Protein AF-A0A0D2SIG3-F1 (afdb_monomer_lite)

Foldseek 3Di:
DDDPPPPPPPPQDPVNVVVVVVLVLLVCCLPPVPVSVCVVVPVPDDPPVCVPQDPVNSVVSNVVSVVVSVVVVVVVD

pLDDT: mean 72.49, std 13.6, range [35.03, 86.12]

Sequence (77 aa):
MEGHYIMCSPLLNEDKYSNWKMRMKFFVQTFDYGAWKVTTRGPFEVPKEEERRDANDKAKAQQTTNATHILFCGLNG

Secondary structure (DSSP, 8-state):
---------TT--HHHHHHHHHHHHHHHHHH-HHHHHHHHH-TT---TTGGG--HHHHHHHHHHHHHHHHHHHHH--

Structure (mmCIF, N/CA/C/O backbone):
data_AF-A0A0D2SIG3-F1
#
_entry.id   AF-A0A0D2SIG3-F1
#
loop_
_atom_site.group_PDB
_atom_site.id
_atom_site.type_symbol
_atom_site.label_atom_id
_atom_site.label_alt_id
_atom_site.label_comp_id
_atom_site.label_asym_id
_atom_site.label_entity_id
_atom_site.label_seq_id
_atom_site.pdbx_PDB_ins_code
_atom_site.Cartn_x
_atom_site.Cartn_y
_atom_site.Cartn_z
_atom_site.occupancy
_atom_site.B_iso_or_equiv
_atom_site.auth_seq_id
_atom_site.auth_comp_id
_atom_site.auth_asym_id
_atom_site.auth_atom_id
_atom_site.pdbx_PDB_model_num
ATOM 1 N N . MET A 1 1 ? -24.421 -9.050 -19.291 1.00 35.03 1 MET A N 1
ATOM 2 C CA . MET A 1 1 ? -23.919 -8.933 -17.898 1.00 35.03 1 MET A CA 1
ATOM 3 C C . MET A 1 1 ? -22.453 -8.584 -18.041 1.00 35.03 1 MET A C 1
ATOM 5 O O . MET A 1 1 ? -21.581 -9.439 -17.965 1.00 35.03 1 MET A O 1
ATOM 9 N N . GLU A 1 2 ? -22.218 -7.340 -18.438 1.00 40.16 2 GLU A N 1
ATOM 10 C CA . GLU A 1 2 ? -20.925 -6.844 -18.880 1.00 40.16 2 GLU A CA 1
ATOM 11 C C . GLU A 1 2 ? -20.046 -6.639 -17.651 1.00 40.16 2 GLU A C 1
ATOM 13 O O . GLU A 1 2 ? -20.224 -5.700 -16.875 1.00 40.16 2 GLU A O 1
ATOM 18 N N . GLY A 1 3 ? -19.106 -7.563 -17.459 1.00 46.88 3 GLY A N 1
ATOM 19 C CA . GLY A 1 3 ? -17.991 -7.354 -16.556 1.00 46.88 3 GLY A CA 1
ATOM 20 C C . GLY A 1 3 ? -17.247 -6.114 -17.026 1.00 46.88 3 GLY A C 1
ATOM 21 O O . GLY A 1 3 ? -16.696 -6.094 -18.125 1.00 46.88 3 GLY A O 1
ATOM 22 N N . HIS A 1 4 ? -17.269 -5.068 -16.206 1.00 48.53 4 HIS A N 1
ATOM 23 C CA . HIS A 1 4 ? -16.423 -3.904 -16.388 1.00 48.53 4 HIS A CA 1
ATOM 24 C C . HIS A 1 4 ? -14.970 -4.384 -16.346 1.00 48.53 4 HIS A C 1
ATOM 26 O O . HIS A 1 4 ? -14.381 -4.524 -15.274 1.00 48.53 4 HIS A O 1
ATOM 32 N N . TYR A 1 5 ? -14.393 -4.677 -17.512 1.00 52.84 5 TYR A N 1
ATOM 33 C CA . TYR A 1 5 ? -12.952 -4.768 -17.647 1.00 52.84 5 TYR A CA 1
ATOM 34 C C . TYR A 1 5 ? -12.434 -3.405 -17.208 1.00 52.84 5 TYR A C 1
ATOM 36 O O . TYR A 1 5 ? -12.640 -2.406 -17.896 1.00 52.84 5 TYR A O 1
ATOM 44 N N . ILE A 1 6 ? -11.826 -3.360 -16.020 1.00 55.25 6 ILE A N 1
ATOM 45 C CA . ILE A 1 6 ? -10.961 -2.259 -15.608 1.00 55.25 6 ILE A CA 1
ATOM 46 C C . ILE A 1 6 ? -9.957 -2.164 -16.741 1.00 55.25 6 ILE A C 1
ATOM 48 O O . ILE A 1 6 ? -9.105 -3.039 -16.882 1.00 55.25 6 ILE A O 1
ATOM 52 N N . MET A 1 7 ? -10.184 -1.196 -17.625 1.00 47.72 7 MET A N 1
ATOM 53 C CA . MET A 1 7 ? -9.513 -1.092 -18.903 1.00 47.72 7 MET A CA 1
ATOM 54 C C . MET A 1 7 ? -8.018 -1.081 -18.594 1.00 47.72 7 MET A C 1
ATOM 56 O O . MET A 1 7 ? -7.510 -0.104 -18.040 1.00 47.72 7 MET A O 1
ATOM 60 N N . CYS A 1 8 ? -7.316 -2.188 -18.866 1.00 57.31 8 CYS A N 1
ATOM 61 C CA . CYS A 1 8 ? -5.867 -2.132 -18.933 1.00 57.31 8 CYS A CA 1
ATOM 62 C C . CYS A 1 8 ? -5.608 -1.080 -19.996 1.00 57.31 8 CYS A C 1
ATOM 64 O O . CYS A 1 8 ? -5.988 -1.267 -21.152 1.00 57.31 8 CYS A O 1
ATOM 66 N N . SER A 1 9 ? -5.092 0.076 -19.576 1.00 57.00 9 SER A N 1
ATOM 67 C CA . SER A 1 9 ? -4.723 1.126 -20.513 1.00 57.00 9 SER A CA 1
ATOM 68 C C . SER A 1 9 ? -3.908 0.459 -21.629 1.00 57.00 9 SER A C 1
ATOM 70 O O . SER A 1 9 ? -3.046 -0.355 -21.287 1.00 57.00 9 SER A O 1
ATOM 72 N N . PRO A 1 10 ? -4.149 0.744 -22.923 1.00 57.16 10 PRO A N 1
ATOM 73 C CA . PRO A 1 10 ? -3.504 0.050 -24.048 1.00 57.16 10 PRO A CA 1
ATOM 74 C C . PRO A 1 10 ? -1.963 0.012 -23.986 1.00 57.16 10 PRO A C 1
ATOM 76 O O . PRO A 1 10 ? -1.314 -0.714 -24.730 1.00 57.16 10 PRO A O 1
ATOM 79 N N . LEU A 1 11 ? -1.377 0.815 -23.097 1.00 58.91 11 LEU A N 1
ATOM 80 C CA . LEU A 1 11 ? 0.048 0.953 -22.816 1.00 58.91 11 LEU A CA 1
ATOM 81 C C . LEU A 1 11 ? 0.606 -0.094 -21.828 1.00 58.91 11 LEU A C 1
ATOM 83 O O . LEU A 1 11 ? 1.825 -0.261 -21.738 1.00 58.91 11 LEU A O 1
ATOM 87 N N . LEU A 1 12 ? -0.256 -0.783 -21.076 1.00 61.62 12 LEU A N 1
ATOM 88 C CA . LEU A 1 12 ? 0.103 -1.780 -20.069 1.00 61.62 12 LEU A CA 1
ATOM 89 C C . LEU A 1 12 ? -0.151 -3.179 -20.642 1.00 61.62 12 LEU A C 1
ATOM 91 O O . LEU A 1 12 ? -1.229 -3.743 -20.484 1.00 61.62 12 LEU A O 1
ATOM 95 N N . ASN A 1 13 ? 0.852 -3.736 -21.322 1.00 69.75 13 ASN A N 1
ATOM 96 C CA . ASN A 1 13 ? 0.882 -5.173 -21.601 1.00 69.75 13 ASN A CA 1
ATOM 97 C C . ASN A 1 13 ? 1.016 -5.968 -20.282 1.00 69.75 13 ASN A C 1
ATOM 99 O O . ASN A 1 13 ? 1.290 -5.388 -19.235 1.00 69.75 13 ASN A O 1
ATOM 103 N N . GLU A 1 14 ? 0.811 -7.284 -20.315 1.00 65.94 14 GLU A N 1
ATOM 104 C CA . GLU A 1 14 ? 0.673 -8.129 -19.111 1.00 65.94 14 GLU A CA 1
ATOM 105 C C . GLU A 1 14 ? 1.853 -8.011 -18.120 1.00 65.94 14 GLU A C 1
ATOM 107 O O . GLU A 1 14 ? 1.661 -7.913 -16.902 1.00 65.94 14 GLU A O 1
ATOM 112 N N . ASP A 1 15 ? 3.072 -7.902 -18.651 1.00 72.00 15 ASP A N 1
ATOM 113 C CA . ASP A 1 15 ? 4.297 -7.700 -17.873 1.00 72.00 15 ASP A CA 1
ATOM 114 C C . ASP A 1 15 ? 4.362 -6.297 -17.229 1.00 72.00 15 ASP A C 1
ATOM 116 O O . ASP A 1 15 ? 4.541 -6.148 -16.014 1.00 72.00 15 ASP A O 1
ATOM 120 N N . LYS A 1 16 ? 4.084 -5.238 -18.005 1.00 74.69 16 LYS A N 1
ATOM 121 C CA . LYS A 1 16 ? 4.032 -3.861 -17.479 1.00 74.69 16 LYS A CA 1
ATOM 122 C C . LYS A 1 16 ? 2.867 -3.652 -16.519 1.00 74.69 16 LYS A C 1
ATOM 124 O O . LYS A 1 16 ? 2.989 -2.863 -15.585 1.00 74.69 16 LYS A O 1
ATOM 129 N N . TYR A 1 17 ? 1.753 -4.352 -16.720 1.00 78.00 17 TYR A N 1
ATOM 130 C CA . TYR A 1 17 ? 0.590 -4.302 -15.845 1.00 78.00 17 TYR A CA 1
ATOM 131 C C . TYR A 1 17 ? 0.907 -4.882 -14.470 1.00 78.00 17 TYR A C 1
ATOM 133 O O . TYR A 1 17 ? 0.572 -4.265 -13.462 1.00 78.00 17 TYR A O 1
ATOM 141 N N . SER A 1 18 ? 1.607 -6.017 -14.411 1.00 79.81 18 SER A N 1
ATOM 142 C CA . SER A 1 18 ? 2.039 -6.619 -13.145 1.00 79.81 18 SER A CA 1
ATOM 143 C C . SER A 1 18 ? 2.954 -5.677 -12.360 1.00 79.81 18 SER A C 1
ATOM 145 O O . SER A 1 18 ? 2.731 -5.439 -11.169 1.00 79.81 18 SER A O 1
ATOM 147 N N . ASN A 1 19 ? 3.919 -5.054 -13.043 1.00 79.12 19 ASN A N 1
ATOM 148 C CA . ASN A 1 19 ? 4.815 -4.071 -12.439 1.00 79.12 19 ASN A CA 1
ATOM 149 C C . ASN A 1 19 ? 4.062 -2.813 -11.963 1.00 79.12 19 ASN A C 1
ATOM 151 O O . ASN A 1 19 ? 4.211 -2.385 -10.817 1.00 79.12 19 ASN A O 1
ATOM 155 N N . TRP A 1 20 ? 3.188 -2.258 -12.805 1.00 82.50 20 TRP A N 1
ATOM 156 C CA . TRP A 1 20 ? 2.343 -1.111 -12.468 1.00 82.50 20 TRP A CA 1
ATOM 157 C C . TRP A 1 20 ? 1.431 -1.402 -11.274 1.00 82.50 20 TRP A C 1
ATOM 159 O O . TRP A 1 20 ? 1.371 -0.609 -10.336 1.00 82.50 20 TRP A O 1
ATOM 169 N N . LYS A 1 21 ? 0.765 -2.560 -11.268 1.00 83.69 21 LYS A N 1
ATOM 170 C CA . LYS A 1 21 ? -0.134 -2.988 -10.194 1.00 83.69 21 LYS A CA 1
ATOM 171 C C . LYS A 1 21 ? 0.619 -3.117 -8.874 1.00 83.69 21 LYS A C 1
ATOM 173 O O . LYS A 1 21 ? 0.115 -2.678 -7.842 1.00 83.69 21 LYS A O 1
ATOM 178 N N . MET A 1 22 ? 1.832 -3.672 -8.905 1.00 83.94 22 MET A N 1
ATOM 179 C CA . MET A 1 22 ? 2.707 -3.751 -7.737 1.00 83.94 22 MET A CA 1
ATOM 180 C C . MET A 1 22 ? 3.064 -2.352 -7.222 1.00 83.94 22 MET A C 1
ATOM 182 O O . MET A 1 22 ? 2.836 -2.065 -6.047 1.00 83.94 22 MET A O 1
ATOM 186 N N . ARG A 1 23 ? 3.532 -1.453 -8.099 1.00 83.38 23 ARG A N 1
ATOM 187 C CA . ARG A 1 23 ? 3.869 -0.067 -7.735 1.00 83.38 23 ARG A CA 1
ATOM 188 C C . ARG A 1 23 ? 2.670 0.693 -7.170 1.00 83.38 23 ARG A C 1
ATOM 190 O O . ARG A 1 23 ? 2.808 1.346 -6.145 1.00 83.38 23 ARG A O 1
ATOM 197 N N . MET A 1 24 ? 1.488 0.576 -7.777 1.00 85.50 24 MET A N 1
ATOM 198 C CA . MET A 1 24 ? 0.281 1.252 -7.286 1.00 85.50 24 MET A CA 1
ATOM 199 C C . MET A 1 24 ? -0.197 0.696 -5.949 1.00 85.50 24 MET A C 1
ATOM 201 O O . MET A 1 24 ? -0.626 1.464 -5.092 1.00 85.50 24 MET A O 1
ATOM 205 N N . LYS A 1 25 ? -0.068 -0.616 -5.723 1.00 85.12 25 LYS A N 1
ATOM 206 C CA . LYS A 1 25 ? -0.371 -1.211 -4.419 1.00 85.12 25 LYS A CA 1
ATOM 207 C C . LYS A 1 25 ? 0.515 -0.615 -3.326 1.00 85.12 25 LYS A C 1
ATOM 209 O O . LYS A 1 25 ? -0.011 -0.237 -2.284 1.00 85.12 25 LYS A O 1
ATOM 214 N N . PHE A 1 26 ? 1.821 -0.494 -3.574 1.00 83.94 26 PHE A N 1
ATOM 215 C CA . PHE A 1 26 ? 2.725 0.168 -2.634 1.00 83.94 26 PHE A CA 1
ATOM 216 C C . PHE A 1 26 ? 2.402 1.650 -2.493 1.00 83.94 26 PHE A C 1
ATOM 218 O O . PHE A 1 26 ? 2.280 2.107 -1.370 1.00 83.94 26 PHE A O 1
ATOM 225 N N . PHE A 1 27 ? 2.175 2.380 -3.585 1.00 85.38 27 PHE A N 1
ATOM 226 C CA . PHE A 1 27 ? 1.850 3.805 -3.534 1.00 85.38 27 PHE A CA 1
ATOM 227 C C . PHE A 1 27 ? 0.629 4.097 -2.648 1.00 85.38 27 PHE A C 1
ATOM 229 O O . PHE A 1 27 ? 0.716 4.901 -1.720 1.00 85.38 27 PHE A O 1
ATOM 236 N N . VAL A 1 28 ? -0.488 3.395 -2.866 1.00 85.44 28 VAL A N 1
ATOM 237 C CA . VAL A 1 28 ? -1.696 3.565 -2.043 1.00 85.44 28 VAL A CA 1
ATOM 238 C C . VAL A 1 28 ? -1.410 3.159 -0.599 1.00 85.44 28 VAL A C 1
ATOM 240 O O . VAL A 1 28 ? -1.775 3.896 0.308 1.00 85.44 28 VAL A O 1
ATOM 243 N N . GLN A 1 29 ? -0.676 2.063 -0.370 1.00 85.38 29 GLN A N 1
ATOM 244 C CA . GLN A 1 29 ? -0.248 1.677 0.977 1.00 85.38 29 GLN A CA 1
ATOM 245 C C . GLN A 1 29 ? 0.622 2.742 1.641 1.00 85.38 29 GLN A C 1
ATOM 247 O O . GLN A 1 29 ? 0.523 2.875 2.852 1.00 85.38 29 GLN A O 1
ATOM 252 N N . THR A 1 30 ? 1.462 3.459 0.876 1.00 83.06 30 THR A N 1
ATOM 253 C CA . THR A 1 30 ? 2.385 4.512 1.339 1.00 83.06 30 THR A CA 1
ATOM 254 C C . THR A 1 30 ? 1.711 5.866 1.620 1.00 83.06 30 THR A C 1
ATOM 256 O O . THR A 1 30 ? 2.205 6.680 2.401 1.00 83.06 30 THR A O 1
ATOM 259 N N . PHE A 1 31 ? 0.601 6.128 0.939 1.00 86.12 31 PHE A N 1
ATOM 260 C CA . PHE A 1 31 ? -0.082 7.417 0.963 1.00 86.12 31 PHE A CA 1
ATOM 261 C C . PHE A 1 31 ? -1.307 7.395 1.878 1.00 86.12 31 PHE A C 1
ATOM 263 O O . PHE A 1 31 ? -1.517 8.320 2.657 1.00 86.12 31 PHE A O 1
ATOM 270 N N . ASP A 1 32 ? -2.093 6.323 1.799 1.00 83.88 32 ASP A N 1
ATOM 271 C CA . ASP A 1 32 ? -3.303 6.130 2.584 1.00 83.88 32 ASP A CA 1
ATOM 272 C C . ASP A 1 32 ? -3.472 4.644 2.928 1.00 83.88 32 ASP A C 1
ATOM 274 O O . ASP A 1 32 ? -4.111 3.855 2.220 1.00 83.88 32 ASP A O 1
ATOM 278 N N . TYR A 1 33 ? -2.902 4.258 4.070 1.00 82.88 33 TYR A N 1
ATOM 279 C CA . TYR A 1 33 ? -3.030 2.910 4.619 1.00 82.88 33 TYR A CA 1
ATOM 280 C C . TYR A 1 33 ? -4.493 2.464 4.813 1.00 82.88 33 TYR A C 1
ATOM 282 O O . TYR A 1 33 ? -4.797 1.270 4.728 1.00 82.88 33 TYR A O 1
ATOM 290 N N . GLY A 1 34 ? -5.412 3.403 5.065 1.00 80.19 34 GLY A N 1
ATOM 291 C CA . GLY A 1 34 ? -6.842 3.126 5.189 1.00 80.19 34 GLY A CA 1
ATOM 292 C C . GLY A 1 34 ? -7.450 2.712 3.851 1.00 80.19 34 GLY A C 1
ATOM 293 O O . GLY A 1 34 ? -8.043 1.635 3.751 1.00 80.19 34 GLY A O 1
ATOM 294 N N . ALA A 1 35 ? -7.235 3.514 2.807 1.00 80.88 35 ALA A N 1
ATOM 295 C CA . ALA A 1 35 ? -7.688 3.213 1.450 1.00 80.88 35 ALA A CA 1
ATOM 296 C C . ALA A 1 35 ? -7.047 1.932 0.892 1.00 80.88 35 ALA A C 1
ATOM 298 O O . ALA A 1 35 ? -7.724 1.117 0.255 1.00 80.88 35 ALA A O 1
ATOM 299 N N . TRP A 1 36 ? -5.763 1.694 1.180 1.00 85.62 36 TRP A N 1
ATOM 300 C CA . TRP A 1 36 ? -5.083 0.450 0.813 1.00 85.62 36 TRP A CA 1
ATOM 301 C C . TRP A 1 36 ? -5.750 -0.778 1.429 1.00 85.62 36 TRP A C 1
ATOM 303 O O . TRP A 1 36 ? -5.916 -1.798 0.761 1.00 85.62 36 TRP A O 1
ATOM 313 N N . LYS A 1 37 ? -6.169 -0.693 2.695 1.00 76.31 37 LYS A N 1
ATOM 314 C CA . LYS A 1 37 ? -6.836 -1.800 3.384 1.00 76.31 37 LYS A CA 1
ATOM 315 C C . LYS A 1 37 ? -8.185 -2.133 2.748 1.00 76.31 37 LYS A C 1
ATOM 317 O O . LYS A 1 37 ? -8.449 -3.299 2.468 1.00 76.31 37 LYS A O 1
ATOM 322 N N . VAL A 1 38 ? -9.003 -1.114 2.475 1.00 80.06 38 VAL A N 1
ATOM 323 C CA . VAL A 1 38 ? -10.309 -1.283 1.811 1.00 80.06 38 VAL A CA 1
ATOM 324 C C . VAL A 1 38 ? -10.138 -1.917 0.429 1.00 80.06 38 VAL A C 1
ATOM 326 O O . VAL A 1 38 ? -10.889 -2.813 0.053 1.00 80.06 38 VAL A O 1
ATOM 329 N N . THR A 1 39 ? -9.109 -1.510 -0.316 1.00 75.31 39 THR A N 1
ATOM 330 C CA . THR A 1 39 ? -8.821 -2.068 -1.647 1.00 75.31 39 THR A CA 1
ATOM 331 C C . THR A 1 39 ? -8.194 -3.464 -1.614 1.00 75.31 39 THR A C 1
ATOM 333 O O . THR A 1 39 ? -8.392 -4.224 -2.559 1.00 75.31 39 THR A O 1
ATOM 336 N N . THR A 1 40 ? -7.467 -3.846 -0.556 1.00 78.00 40 THR A N 1
ATOM 337 C CA . THR A 1 40 ? -6.872 -5.195 -0.437 1.00 78.00 40 THR A CA 1
ATOM 338 C C . THR A 1 40 ? -7.810 -6.244 0.137 1.00 78.00 40 THR A C 1
ATOM 340 O O . THR A 1 40 ? -7.702 -7.402 -0.256 1.00 78.00 40 THR A O 1
ATOM 343 N N . ARG A 1 41 ? -8.700 -5.873 1.060 1.00 74.06 41 ARG A N 1
ATOM 344 C CA . ARG A 1 41 ? -9.632 -6.809 1.716 1.00 74.06 41 ARG A CA 1
ATOM 345 C C . ARG A 1 41 ? -11.052 -6.749 1.158 1.00 74.06 41 ARG A C 1
ATOM 347 O O . ARG A 1 41 ? -11.882 -7.588 1.480 1.00 74.06 41 ARG A O 1
ATOM 354 N N . GLY A 1 42 ? -11.316 -5.784 0.282 1.00 63.72 42 GLY A N 1
ATOM 355 C CA . GLY A 1 42 ? -12.644 -5.522 -0.247 1.00 63.72 42 GLY A CA 1
ATOM 356 C C . GLY A 1 42 ? -13.500 -4.692 0.721 1.00 63.72 42 GLY A C 1
ATOM 357 O O . GLY A 1 42 ? -13.189 -4.576 1.908 1.00 63.72 42 GLY A O 1
ATOM 358 N N . PRO A 1 43 ? -14.597 -4.097 0.228 1.00 59.59 43 PRO A N 1
ATOM 359 C CA . PRO A 1 43 ? -15.391 -3.106 0.961 1.00 59.59 43 PRO A CA 1
ATOM 360 C C . PRO A 1 43 ? -16.112 -3.618 2.223 1.00 59.59 43 PRO A C 1
ATOM 362 O O . PRO A 1 43 ? -16.716 -2.810 2.924 1.00 59.59 43 PRO A O 1
ATOM 365 N N . PHE A 1 44 ? -16.057 -4.919 2.536 1.00 59.97 44 PHE A N 1
ATOM 366 C CA . PHE A 1 44 ? -16.872 -5.536 3.593 1.00 59.97 44 PHE A CA 1
ATOM 367 C C . PHE A 1 44 ? -16.080 -6.205 4.726 1.00 59.97 44 PHE A C 1
ATOM 369 O O . PHE A 1 44 ? -16.676 -6.588 5.730 1.00 59.97 44 PHE A O 1
ATOM 376 N N . GLU A 1 45 ? -14.755 -6.315 4.622 1.00 56.50 45 GLU A N 1
ATOM 377 C CA . GLU A 1 45 ? -13.931 -6.944 5.659 1.00 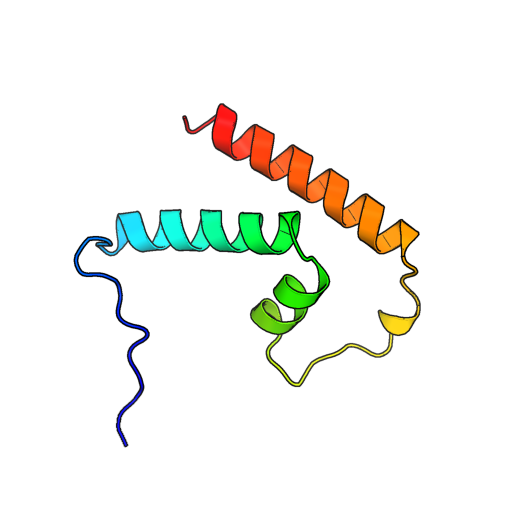56.50 45 GLU A CA 1
ATOM 378 C C . GLU A 1 45 ? -13.113 -5.902 6.426 1.00 56.50 45 GLU A C 1
ATOM 380 O O . GLU A 1 45 ? -11.947 -5.631 6.130 1.00 56.50 45 GLU A O 1
ATOM 385 N N . VAL A 1 46 ? -13.724 -5.329 7.465 1.00 56.31 46 VAL A N 1
ATOM 386 C CA . VAL A 1 46 ? -12.990 -4.643 8.536 1.00 56.31 46 VAL A CA 1
ATOM 387 C C . VAL A 1 46 ? -12.892 -5.614 9.716 1.00 56.31 46 VAL A C 1
ATOM 389 O O . VAL A 1 46 ? -13.897 -5.847 10.390 1.00 56.31 46 VAL A O 1
ATOM 392 N N . PRO A 1 47 ? -11.724 -6.227 9.994 1.00 54.09 47 PRO A N 1
ATOM 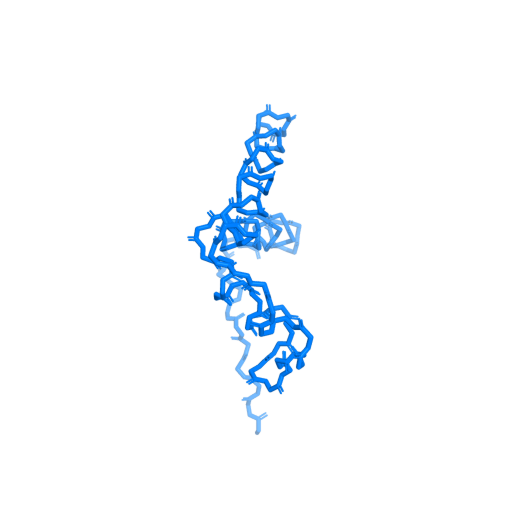393 C 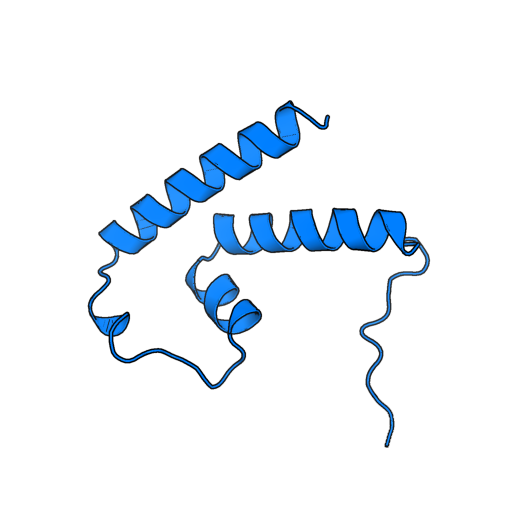CA . PRO A 1 47 ? -11.595 -7.099 11.152 1.00 54.09 47 PRO A CA 1
ATOM 394 C C . PRO A 1 47 ? -11.728 -6.292 12.441 1.00 54.09 47 PRO A C 1
ATOM 396 O O . PRO A 1 47 ? -11.012 -5.311 12.645 1.00 54.09 47 PRO A O 1
ATOM 399 N N . LYS A 1 48 ? -12.609 -6.762 13.328 1.00 55.91 48 LYS A N 1
ATOM 400 C CA . LYS A 1 48 ? -12.919 -6.186 14.651 1.00 55.91 48 LYS A CA 1
ATOM 401 C C . LYS A 1 48 ? -11.688 -5.954 15.545 1.00 55.91 48 LYS A C 1
ATOM 403 O O . LYS A 1 48 ? -11.749 -5.186 16.494 1.00 55.91 48 LYS A O 1
ATOM 408 N N . GLU A 1 49 ? -10.564 -6.603 15.251 1.00 55.53 49 GLU A N 1
ATOM 409 C CA . GLU A 1 49 ? -9.315 -6.478 16.010 1.00 55.53 49 GLU A CA 1
ATOM 410 C C . GLU A 1 49 ? -8.465 -5.262 15.597 1.00 55.53 49 GLU A C 1
ATOM 412 O O . GLU A 1 49 ? -7.657 -4.768 16.378 1.00 55.53 49 GLU A O 1
ATOM 417 N N . GLU A 1 50 ? -8.675 -4.709 14.398 1.00 53.78 50 GLU A N 1
ATOM 418 C CA . GLU A 1 50 ? -7.936 -3.533 13.921 1.00 53.78 50 GLU A CA 1
ATOM 419 C C . GLU A 1 50 ? -8.545 -2.189 14.326 1.00 53.78 50 GLU A C 1
ATOM 421 O O . GLU A 1 50 ? -7.878 -1.167 14.165 1.00 53.78 50 GLU A O 1
ATOM 426 N N . GLU A 1 51 ? -9.749 -2.170 14.904 1.00 55.4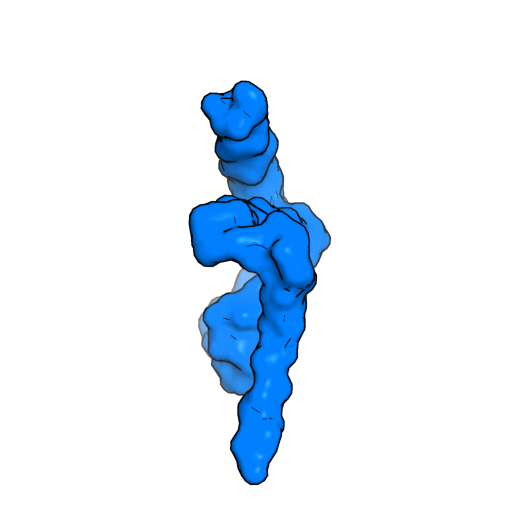4 51 GLU A N 1
ATOM 427 C CA . GLU A 1 51 ? -10.269 -0.988 15.611 1.00 55.44 51 GLU A CA 1
ATOM 428 C C . GLU A 1 51 ? -9.369 -0.584 16.789 1.00 55.44 51 GLU A C 1
ATOM 430 O O . GLU A 1 51 ? -9.341 0.583 17.170 1.00 55.44 51 GLU A O 1
ATOM 435 N N . ARG A 1 52 ? -8.573 -1.522 17.325 1.00 59.72 52 ARG A N 1
ATOM 436 C CA . ARG A 1 52 ? -7.579 -1.246 18.371 1.00 59.72 52 ARG A CA 1
ATOM 437 C C . ARG A 1 52 ? -6.315 -0.547 17.876 1.00 59.72 52 ARG A C 1
ATOM 439 O O . ARG A 1 52 ? -5.604 0.002 18.711 1.00 59.72 52 ARG A O 1
ATOM 446 N N . ARG A 1 53 ? -6.004 -0.579 16.571 1.00 65.44 53 ARG A N 1
ATOM 447 C CA . ARG A 1 53 ? -4.807 0.096 16.046 1.00 65.44 53 ARG A CA 1
ATOM 448 C C . ARG A 1 53 ? -5.043 1.594 16.016 1.00 65.44 53 ARG A C 1
ATOM 450 O O . ARG A 1 53 ? -5.827 2.103 15.206 1.00 65.44 53 ARG A O 1
ATOM 457 N N . ASP A 1 54 ? -4.325 2.283 16.886 1.00 79.56 54 ASP A N 1
ATOM 458 C CA . ASP A 1 54 ? -4.390 3.728 16.988 1.00 79.56 54 ASP A CA 1
ATOM 459 C C . ASP A 1 54 ? -3.694 4.418 15.796 1.00 79.56 54 ASP A C 1
ATOM 461 O O . ASP A 1 54 ? -3.151 3.795 14.875 1.00 79.56 54 ASP A O 1
ATOM 465 N N . ALA A 1 55 ? -3.754 5.747 15.774 1.00 81.56 55 ALA A N 1
ATOM 466 C CA . ALA A 1 55 ? -3.125 6.543 14.726 1.00 81.56 55 ALA A CA 1
ATOM 467 C C . ALA A 1 55 ? -1.594 6.371 14.666 1.00 81.56 55 ALA A C 1
ATOM 469 O O . ALA A 1 55 ? -1.011 6.465 13.585 1.00 81.56 55 ALA A O 1
ATOM 470 N N . ASN A 1 56 ? -0.940 6.088 15.793 1.00 85.19 56 ASN A N 1
ATOM 471 C CA . ASN A 1 56 ? 0.502 5.889 15.876 1.00 85.19 56 ASN A CA 1
ATOM 472 C C . ASN A 1 56 ? 0.921 4.530 15.290 1.00 85.19 56 ASN A C 1
ATOM 474 O O . ASN A 1 56 ? 1.896 4.468 14.540 1.00 85.19 56 ASN A O 1
ATOM 478 N N . ASP A 1 57 ? 0.155 3.465 15.526 1.00 83.00 57 ASP A N 1
ATOM 479 C CA . ASP A 1 57 ? 0.381 2.166 14.879 1.00 83.00 57 ASP A CA 1
ATOM 480 C C . ASP A 1 57 ? 0.255 2.267 13.355 1.00 83.00 57 ASP A C 1
ATOM 482 O O . ASP A 1 57 ? 1.071 1.713 12.609 1.00 83.00 57 ASP A O 1
ATOM 486 N N . LYS A 1 58 ? -0.740 3.027 12.878 1.00 80.06 58 LYS A N 1
ATOM 487 C CA . LYS A 1 58 ? -0.923 3.312 11.447 1.00 80.06 58 LYS A CA 1
ATOM 488 C C . LYS A 1 58 ? 0.259 4.102 10.887 1.00 80.06 58 LYS A C 1
ATOM 490 O O . LYS A 1 58 ? 0.790 3.725 9.848 1.00 80.06 58 LYS A O 1
ATOM 495 N N . ALA A 1 59 ? 0.716 5.140 11.588 1.00 85.25 59 ALA A N 1
ATOM 496 C CA . ALA A 1 59 ? 1.853 5.956 11.165 1.00 85.25 59 ALA A CA 1
ATOM 497 C C . ALA A 1 59 ? 3.164 5.153 11.074 1.00 85.25 59 ALA A C 1
ATOM 499 O O . ALA A 1 59 ? 3.943 5.342 10.141 1.00 85.25 59 ALA A O 1
ATOM 500 N N . LYS A 1 60 ? 3.401 4.208 11.991 1.00 84.75 60 LYS A N 1
ATOM 501 C CA . LYS A 1 60 ? 4.575 3.323 11.934 1.00 84.75 60 LYS A CA 1
ATOM 502 C C . LYS A 1 60 ? 4.508 2.355 10.758 1.00 84.75 60 LYS A C 1
ATOM 504 O O . LYS A 1 60 ? 5.470 2.255 10.002 1.00 84.75 60 LYS A O 1
ATOM 509 N N . ALA A 1 61 ? 3.366 1.694 10.555 1.00 82.25 61 ALA A N 1
ATOM 510 C CA . ALA A 1 61 ? 3.157 0.829 9.392 1.00 82.25 61 ALA A CA 1
ATOM 511 C C . ALA A 1 61 ? 3.338 1.604 8.075 1.00 82.25 61 ALA A C 1
ATOM 513 O O . ALA A 1 61 ? 3.910 1.086 7.109 1.00 82.25 61 ALA A O 1
ATOM 514 N N . GLN A 1 62 ? 2.904 2.866 8.071 1.00 85.12 62 GLN A N 1
ATOM 515 C CA . GLN A 1 62 ? 3.069 3.779 6.957 1.00 85.12 62 GLN A CA 1
ATOM 516 C C . GLN A 1 62 ? 4.547 4.045 6.662 1.00 85.12 62 GLN A C 1
ATOM 518 O O . GLN A 1 62 ? 5.010 3.809 5.550 1.00 85.12 62 GLN A O 1
ATOM 523 N N . GLN A 1 63 ? 5.317 4.451 7.674 1.00 85.56 63 GLN A N 1
ATOM 524 C CA . GLN A 1 63 ? 6.755 4.700 7.543 1.00 85.56 63 GLN A CA 1
ATOM 525 C C . GLN A 1 63 ? 7.530 3.467 7.075 1.00 85.56 63 GLN A C 1
ATOM 527 O O . GLN A 1 63 ? 8.365 3.582 6.179 1.00 85.56 63 GLN A O 1
ATOM 532 N N . THR A 1 64 ? 7.240 2.286 7.627 1.00 84.00 64 THR A N 1
ATOM 533 C CA . THR A 1 64 ? 7.882 1.037 7.195 1.00 84.00 64 THR A CA 1
ATOM 534 C C . THR A 1 64 ? 7.600 0.756 5.724 1.00 84.00 64 THR A C 1
ATOM 536 O O . THR A 1 64 ? 8.523 0.464 4.968 1.00 84.00 64 THR A O 1
ATOM 539 N N . THR A 1 65 ? 6.347 0.913 5.293 1.00 84.50 65 THR A N 1
ATOM 540 C CA . THR A 1 65 ? 5.980 0.727 3.884 1.00 84.50 65 THR A CA 1
ATOM 541 C C . THR A 1 65 ? 6.688 1.748 2.993 1.00 84.50 65 THR A C 1
ATOM 543 O O . THR A 1 65 ? 7.205 1.378 1.942 1.00 84.50 65 THR A O 1
ATOM 546 N N . ASN A 1 66 ? 6.761 3.016 3.412 1.00 86.12 66 ASN A N 1
ATOM 547 C CA . ASN A 1 66 ? 7.436 4.075 2.660 1.00 86.12 66 ASN A CA 1
ATOM 548 C C . ASN A 1 66 ? 8.917 3.743 2.462 1.00 86.12 66 ASN A C 1
ATOM 550 O O . ASN A 1 66 ? 9.419 3.839 1.344 1.00 86.12 66 ASN A O 1
ATOM 554 N N . ALA A 1 67 ? 9.594 3.290 3.519 1.00 85.81 67 ALA A N 1
ATOM 555 C CA . ALA A 1 67 ? 10.983 2.856 3.444 1.00 85.81 67 ALA A CA 1
ATOM 556 C C . ALA A 1 67 ? 11.153 1.677 2.472 1.00 85.81 67 ALA A C 1
ATOM 558 O O . ALA A 1 67 ? 12.019 1.722 1.601 1.00 85.81 67 ALA A O 1
ATOM 559 N N . THR A 1 68 ? 10.294 0.656 2.548 1.00 83.50 68 THR A N 1
ATOM 560 C CA . THR A 1 68 ? 10.323 -0.482 1.615 1.00 83.50 68 THR A CA 1
ATOM 561 C C . THR A 1 68 ? 10.060 -0.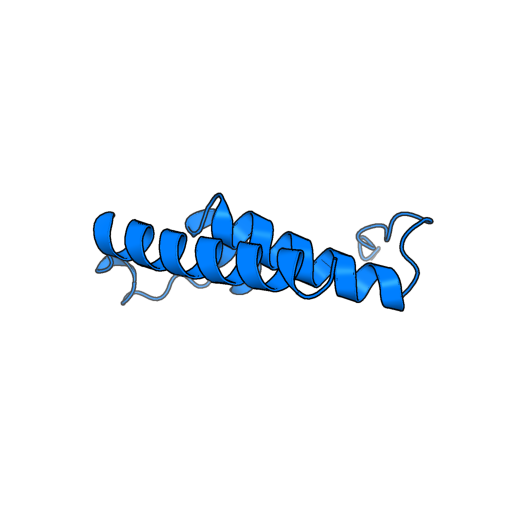059 0.171 1.00 83.50 68 THR A C 1
ATOM 563 O O . THR A 1 68 ? 10.751 -0.526 -0.729 1.00 83.50 68 THR A O 1
ATOM 566 N N . HIS A 1 69 ? 9.099 0.834 -0.070 1.00 83.44 69 HIS A N 1
ATOM 567 C CA . HIS A 1 69 ? 8.799 1.348 -1.405 1.00 83.44 69 HIS A CA 1
ATOM 568 C C . HIS A 1 69 ? 9.975 2.141 -1.987 1.00 83.44 69 HIS A C 1
ATOM 570 O O . HIS A 1 69 ? 10.339 1.926 -3.139 1.00 83.44 69 HIS A O 1
ATOM 576 N N . ILE A 1 70 ? 10.607 3.012 -1.191 1.00 84.50 70 ILE A N 1
ATOM 577 C CA . ILE A 1 70 ? 11.804 3.762 -1.602 1.00 84.50 70 ILE A CA 1
ATOM 578 C C . ILE A 1 70 ? 12.944 2.802 -1.950 1.00 84.50 70 ILE A C 1
ATOM 580 O O . ILE A 1 70 ? 13.559 2.951 -3.002 1.00 84.50 70 ILE A O 1
ATOM 584 N N . LEU A 1 71 ? 13.189 1.790 -1.112 1.00 83.44 71 LEU A N 1
ATOM 585 C CA . LEU A 1 71 ? 14.197 0.763 -1.381 1.00 83.44 71 LEU A CA 1
ATOM 586 C C . LEU A 1 71 ? 13.885 -0.005 -2.669 1.00 83.44 71 LEU A C 1
ATOM 588 O O . LEU A 1 71 ? 14.758 -0.166 -3.513 1.00 83.44 71 LEU A O 1
ATOM 592 N N . PHE A 1 72 ? 12.638 -0.436 -2.860 1.00 79.75 72 PHE A N 1
ATOM 593 C CA . PHE A 1 72 ? 12.220 -1.146 -4.066 1.00 79.75 72 PHE A CA 1
ATOM 594 C C . PHE A 1 72 ? 12.400 -0.294 -5.329 1.00 79.75 72 PHE A C 1
ATOM 596 O O . PHE A 1 72 ? 12.907 -0.793 -6.331 1.00 79.75 72 PHE A O 1
ATOM 603 N N . CYS A 1 73 ? 12.024 0.984 -5.287 1.00 79.38 73 CYS A N 1
ATOM 604 C CA . CYS A 1 73 ? 12.188 1.907 -6.409 1.00 79.38 73 CYS A CA 1
ATOM 605 C C . CYS A 1 73 ? 13.657 2.241 -6.690 1.00 79.38 73 CYS A C 1
ATOM 607 O O . CYS A 1 73 ? 14.027 2.347 -7.851 1.00 79.38 73 CYS A O 1
ATOM 609 N N . GLY A 1 74 ? 14.490 2.385 -5.657 1.00 80.19 74 GLY A N 1
ATOM 610 C CA . GLY A 1 74 ? 15.918 2.665 -5.821 1.00 80.19 74 GLY A CA 1
ATOM 611 C C . GLY A 1 74 ? 16.733 1.464 -6.308 1.00 80.19 74 GLY A C 1
ATOM 612 O O . GLY A 1 74 ? 17.721 1.651 -7.006 1.00 80.19 74 GLY A O 1
ATOM 613 N N . LEU A 1 75 ? 16.327 0.239 -5.959 1.00 75.56 75 LEU A N 1
ATOM 614 C CA . LEU A 1 75 ? 17.018 -0.994 -6.358 1.00 75.56 75 LEU A CA 1
ATOM 615 C C . LEU A 1 75 ? 16.585 -1.526 -7.733 1.00 7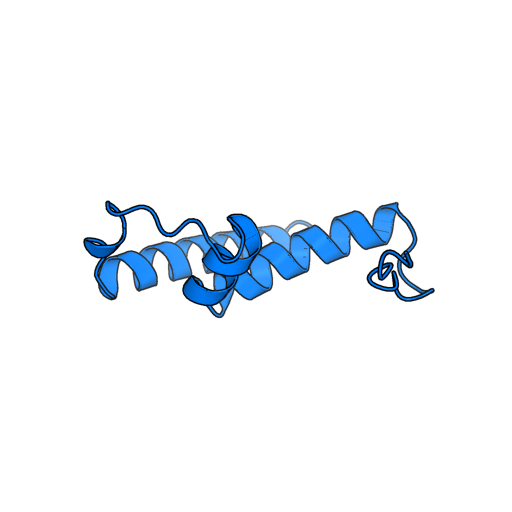5.56 75 LEU A C 1
ATOM 617 O O . LEU A 1 75 ? 17.345 -2.259 -8.354 1.00 75.56 75 LEU A O 1
ATOM 621 N N . ASN A 1 76 ? 15.379 -1.181 -8.197 1.00 61.69 76 ASN A N 1
ATOM 622 C CA . ASN A 1 76 ? 14.837 -1.591 -9.503 1.00 61.69 76 ASN A CA 1
ATOM 623 C C . ASN A 1 76 ? 14.718 -0.409 -10.491 1.00 61.69 76 ASN A C 1
ATOM 625 O O . ASN A 1 76 ? 13.853 -0.439 -11.374 1.00 61.69 76 ASN A O 1
ATOM 629 N N . GLY A 1 77 ? 15.502 0.651 -10.267 1.00 52.91 77 GLY A N 1
ATOM 630 C CA . GLY A 1 77 ? 15.547 1.873 -11.077 1.00 52.91 77 GLY A CA 1
ATOM 631 C C . GLY A 1 77 ? 16.482 1.769 -12.269 1.00 52.91 77 GLY A C 1
ATOM 632 O O . GLY A 1 77 ? 17.539 1.116 -12.129 1.00 52.91 77 GLY A O 1
#

Radius of gyration: 15.31 Å; chains: 1; bounding box: 41×16×42 Å

Organism: Gossypium raimondii (NCBI:txid29730)